Protein AF-A0A382Q8M5-F1 (afdb_monomer_lite)

Foldseek 3Di:
DQLLVVQVVVQQPPPVDPDGLVRDPDPQSVVSVVVSVPDHSCVCVLAQEAEQALDPVSQDQRGQYEYEHADACPDPRNVCLLPPVSLVSHNYYHYPDPVRVVRSCVPNVHDD

Secondary structure (DSSP, 8-state):
--HHHHHHHHHHH--SSSS-TTT--SHHHHHHHHHHHHS-GGGGTTEEEEES---GGG--TTSEEEEEE-S-TTSGGGGGGG-HHHHTT-SEEEESSHHHHHHHHHHH----

Sequence (112 aa):
VEEKSRILKKVNDDQSRPVSFNDSFGGSENQLRLLLKYLPDESFKNINLILNNANHDLIEKDKINILWMHHFVNQKEAQNLGLKDFVQKLDHIVFNSNWNWKKHIDQFEIPK

Radius of gyration: 13.57 Å; chains: 1; bounding box: 30×27×36 Å

pLDDT: mean 94.88, std 5.0, range [61.59, 98.5]

Organism: NCBI:txid408172

Structure (mmCIF, N/CA/C/O backbone):
data_AF-A0A382Q8M5-F1
#
_entry.id   AF-A0A382Q8M5-F1
#
loop_
_atom_site.group_PDB
_atom_site.id
_atom_site.type_symbol
_atom_site.label_atom_id
_atom_site.label_alt_id
_atom_site.label_comp_id
_atom_site.label_asym_id
_atom_site.label_entity_id
_atom_site.label_seq_id
_atom_site.pdbx_PDB_ins_code
_atom_site.Cartn_x
_atom_site.Cartn_y
_atom_site.Cartn_z
_atom_site.occupancy
_atom_site.B_iso_or_equiv
_atom_site.auth_seq_id
_atom_site.auth_comp_id
_atom_site.auth_asym_id
_atom_site.auth_atom_id
_atom_site.pdbx_PDB_model_num
ATOM 1 N N . VAL A 1 1 ? -9.535 -6.138 18.084 1.00 61.59 1 VAL A N 1
ATOM 2 C CA . VAL A 1 1 ? -8.317 -5.457 17.591 1.00 61.59 1 VAL A CA 1
ATOM 3 C C . VAL A 1 1 ? -8.792 -4.193 16.911 1.00 61.59 1 VAL A C 1
ATOM 5 O O . VAL A 1 1 ? -9.708 -4.306 16.112 1.00 61.59 1 VAL A O 1
ATOM 8 N N . GLU A 1 2 ? -8.260 -3.030 17.273 1.00 91.50 2 GLU A N 1
ATOM 9 C CA . GLU A 1 2 ? -8.557 -1.775 16.566 1.00 91.50 2 GLU A CA 1
ATOM 10 C C . GLU A 1 2 ? -7.888 -1.820 15.185 1.00 91.50 2 GLU A C 1
ATOM 12 O O . GLU A 1 2 ? -6.680 -2.071 15.083 1.00 91.50 2 GLU A O 1
ATOM 17 N N . GLU A 1 3 ? -8.660 -1.644 14.114 1.00 96.06 3 GLU A N 1
ATOM 18 C CA . GLU A 1 3 ? -8.180 -1.805 12.738 1.00 96.06 3 GLU A CA 1
ATOM 19 C C . GLU A 1 3 ? -7.101 -0.771 12.388 1.00 96.06 3 GLU A C 1
ATOM 21 O O . GLU A 1 3 ? -6.101 -1.116 11.752 1.00 96.06 3 GLU A O 1
ATOM 26 N N . LYS A 1 4 ? -7.224 0.466 12.881 1.00 96.38 4 LYS A N 1
ATOM 27 C CA . LYS A 1 4 ? -6.189 1.502 12.746 1.00 96.38 4 LYS A CA 1
ATOM 28 C C . LYS A 1 4 ? -4.864 1.063 13.360 1.00 96.38 4 LYS A C 1
ATOM 30 O O . LYS A 1 4 ? -3.816 1.224 12.737 1.00 96.38 4 LYS A O 1
ATOM 35 N N . SER A 1 5 ? -4.902 0.469 14.552 1.00 96.25 5 SER A N 1
ATOM 36 C CA . SER A 1 5 ? -3.712 -0.026 15.251 1.00 96.25 5 SER A CA 1
ATOM 37 C C . SER A 1 5 ? -3.049 -1.179 14.488 1.00 96.25 5 SER A C 1
ATOM 39 O O . SER A 1 5 ? -1.822 -1.238 14.408 1.00 96.25 5 SER A O 1
ATOM 41 N N . ARG A 1 6 ? -3.837 -2.053 13.839 1.00 95.44 6 ARG A N 1
ATOM 42 C CA . ARG A 1 6 ? -3.317 -3.103 12.943 1.00 95.44 6 ARG A CA 1
ATOM 43 C C . ARG A 1 6 ? -2.577 -2.511 11.739 1.00 95.44 6 ARG A C 1
ATOM 45 O O . ARG A 1 6 ? -1.470 -2.955 11.434 1.00 95.44 6 ARG A O 1
ATOM 52 N N . ILE A 1 7 ? -3.158 -1.505 11.082 1.00 95.88 7 ILE A N 1
ATOM 53 C CA . ILE A 1 7 ? -2.533 -0.823 9.937 1.00 95.88 7 ILE A CA 1
ATOM 54 C C . ILE A 1 7 ? -1.240 -0.121 10.371 1.00 95.88 7 ILE A C 1
ATOM 56 O O . ILE A 1 7 ? -0.208 -0.289 9.723 1.00 95.88 7 ILE A O 1
ATOM 60 N N . LEU A 1 8 ? -1.269 0.611 11.492 1.00 95.75 8 LEU A N 1
ATOM 61 C CA . LEU A 1 8 ? -0.094 1.295 12.041 1.00 95.75 8 LEU A CA 1
ATOM 62 C C . LEU A 1 8 ? 1.037 0.324 12.368 1.00 95.75 8 LEU A C 1
ATOM 64 O O . LEU A 1 8 ? 2.183 0.577 12.004 1.00 95.75 8 LEU A O 1
ATOM 68 N N . LYS A 1 9 ? 0.721 -0.806 13.008 1.00 95.06 9 LYS A N 1
ATOM 69 C CA . LYS A 1 9 ? 1.707 -1.851 13.290 1.00 95.06 9 LYS A CA 1
ATOM 70 C C . LYS A 1 9 ? 2.389 -2.316 12.001 1.00 95.06 9 LYS A C 1
ATOM 72 O O . LYS A 1 9 ? 3.609 -2.356 11.943 1.00 95.06 9 LYS A O 1
ATOM 77 N N . LYS A 1 10 ? 1.617 -2.578 10.945 1.00 93.44 10 LYS A N 1
ATOM 78 C CA . LYS A 1 10 ? 2.142 -3.039 9.653 1.00 93.44 10 LYS A CA 1
ATOM 79 C C . LYS A 1 10 ? 3.104 -2.042 9.004 1.00 93.44 10 LYS A C 1
ATOM 81 O O . LYS A 1 10 ? 4.177 -2.437 8.566 1.00 93.44 10 LYS A O 1
ATOM 86 N N . VAL A 1 11 ? 2.747 -0.756 8.961 1.00 94.62 11 VAL A N 1
ATOM 87 C CA . VAL A 1 11 ? 3.626 0.269 8.366 1.00 94.62 11 VAL A CA 1
ATOM 88 C C . VAL A 1 11 ? 4.842 0.595 9.234 1.00 94.62 11 VAL A C 1
ATOM 90 O O . VAL A 1 11 ? 5.855 1.034 8.695 1.00 94.62 11 VAL A O 1
ATOM 93 N N . ASN A 1 12 ? 4.766 0.379 10.548 1.00 94.69 12 ASN A N 1
ATOM 94 C CA . ASN A 1 12 ? 5.901 0.536 11.461 1.00 94.69 12 ASN A CA 1
ATOM 95 C C . ASN A 1 12 ? 6.872 -0.648 11.391 1.00 94.69 12 ASN A C 1
ATOM 97 O O . ASN A 1 12 ? 8.083 -0.450 11.464 1.00 94.69 12 ASN A O 1
ATOM 101 N N . ASP A 1 13 ? 6.345 -1.859 11.212 1.00 93.62 13 ASP A N 1
ATOM 102 C CA . ASP A 1 13 ? 7.136 -3.083 11.086 1.00 93.62 13 ASP A CA 1
ATOM 103 C C . ASP A 1 13 ? 7.824 -3.192 9.708 1.00 93.62 13 ASP A C 1
ATOM 105 O O . ASP A 1 13 ? 8.772 -3.959 9.550 1.00 93.62 13 ASP A O 1
ATOM 109 N N . ASP A 1 14 ? 7.394 -2.410 8.710 1.00 90.56 14 ASP A N 1
ATOM 110 C CA . ASP A 1 14 ? 8.028 -2.366 7.390 1.00 90.56 14 ASP A CA 1
ATOM 111 C C . ASP A 1 14 ? 9.385 -1.638 7.412 1.00 90.56 14 ASP A C 1
ATOM 113 O O . ASP A 1 14 ? 9.459 -0.409 7.313 1.00 90.56 14 ASP A O 1
ATOM 117 N N . GLN A 1 15 ? 10.454 -2.436 7.471 1.00 89.50 15 GLN A N 1
ATOM 118 C CA . GLN A 1 15 ? 11.859 -2.013 7.423 1.00 89.50 15 GLN A CA 1
ATOM 119 C C . GLN A 1 15 ? 12.460 -2.032 6.006 1.00 89.50 15 GLN A C 1
ATOM 121 O O . GLN A 1 15 ? 13.673 -1.914 5.841 1.00 89.50 15 GLN A O 1
ATOM 126 N N . SER A 1 16 ? 11.649 -2.224 4.959 1.00 88.25 16 SER A N 1
ATOM 127 C CA . SER A 1 16 ? 12.167 -2.226 3.585 1.00 88.25 16 SER A CA 1
ATOM 128 C C . SER A 1 16 ? 12.619 -0.833 3.134 1.00 88.25 16 SER A C 1
ATOM 130 O O . SER A 1 16 ? 13.558 -0.724 2.343 1.00 88.25 16 SER A O 1
ATOM 132 N N . ARG A 1 17 ? 12.005 0.223 3.677 1.00 86.50 17 ARG A N 1
ATOM 133 C CA . ARG A 1 17 ? 12.266 1.623 3.320 1.00 86.50 17 ARG A CA 1
ATOM 134 C C . ARG A 1 17 ? 13.493 2.184 4.057 1.00 86.50 17 ARG A C 1
ATOM 136 O O . ARG A 1 17 ? 13.757 1.780 5.186 1.00 86.50 17 ARG A O 1
ATOM 143 N N . PRO A 1 18 ? 14.213 3.168 3.479 1.00 88.12 18 PRO A N 1
ATOM 144 C CA . PRO A 1 18 ? 15.391 3.771 4.117 1.00 88.12 18 PRO A CA 1
ATOM 145 C C . PRO A 1 18 ? 15.117 4.510 5.436 1.00 88.12 18 PRO A C 1
ATOM 147 O O . PRO A 1 18 ? 16.028 4.677 6.241 1.00 88.12 18 PRO A O 1
ATOM 150 N N . VAL A 1 19 ? 13.887 4.993 5.636 1.00 91.44 19 VAL A N 1
ATOM 151 C CA . VAL A 1 19 ? 13.457 5.721 6.838 1.00 91.44 19 VAL A CA 1
ATOM 152 C C . VAL A 1 19 ? 12.202 5.048 7.379 1.00 91.44 19 VAL A C 1
ATOM 154 O O . VAL A 1 19 ? 11.293 4.725 6.609 1.00 91.44 19 VAL A O 1
ATOM 157 N N . SER A 1 20 ? 12.153 4.841 8.698 1.00 92.81 20 SER A N 1
ATOM 158 C CA . SER A 1 20 ? 11.000 4.242 9.371 1.00 92.81 20 SER A CA 1
ATOM 159 C C . SER A 1 20 ? 9.744 5.098 9.165 1.00 92.81 20 SER A C 1
ATOM 161 O O . SER A 1 20 ? 9.827 6.312 8.968 1.00 92.81 20 SER A O 1
ATOM 163 N N . PHE A 1 21 ? 8.555 4.493 9.244 1.00 94.81 21 PHE A N 1
ATOM 164 C CA . PHE A 1 21 ? 7.314 5.268 9.161 1.00 94.81 21 PHE A CA 1
ATOM 165 C C . PHE A 1 21 ? 7.249 6.358 10.238 1.00 94.81 21 PHE A C 1
ATOM 167 O O . PHE A 1 21 ? 6.878 7.486 9.929 1.00 94.81 21 PHE A O 1
ATOM 174 N N . ASN A 1 22 ? 7.641 6.048 11.477 1.00 93.88 22 ASN A N 1
ATOM 175 C CA . ASN A 1 22 ? 7.571 6.984 12.602 1.00 93.88 22 ASN A CA 1
ATOM 176 C C . ASN A 1 22 ? 8.482 8.204 12.427 1.00 93.88 22 ASN A C 1
ATOM 178 O O . ASN A 1 22 ? 8.089 9.299 12.825 1.00 93.88 22 ASN A O 1
ATOM 182 N N . ASP A 1 23 ? 9.633 8.024 11.780 1.00 94.69 23 ASP A N 1
ATOM 183 C CA . ASP A 1 23 ? 10.604 9.096 11.540 1.00 94.69 23 ASP A CA 1
ATOM 184 C C . ASP A 1 23 ? 10.397 9.789 10.180 1.00 94.69 23 ASP A C 1
ATOM 186 O O . ASP A 1 23 ? 10.992 10.831 9.903 1.00 94.69 23 ASP A O 1
ATOM 190 N N . SER A 1 24 ? 9.539 9.231 9.320 1.00 93.88 24 SER A N 1
ATOM 191 C CA . SER A 1 24 ? 9.210 9.786 8.008 1.00 93.88 24 SER A CA 1
ATOM 192 C C . SER A 1 24 ? 7.961 10.670 8.061 1.00 93.88 24 SER A C 1
ATOM 194 O O . SER A 1 24 ? 6.861 10.248 8.433 1.00 93.88 24 SER A O 1
ATOM 196 N N . PHE A 1 25 ? 8.120 11.915 7.609 1.00 94.31 25 PHE A N 1
ATOM 197 C CA . PHE A 1 25 ? 7.050 12.909 7.456 1.00 94.31 25 PHE A CA 1
ATOM 198 C C . PHE A 1 25 ? 6.854 13.304 5.987 1.00 94.31 25 PHE A C 1
ATOM 200 O O . PHE A 1 25 ? 6.498 14.442 5.677 1.00 94.31 25 PHE A O 1
ATOM 207 N N . GLY A 1 26 ? 7.105 12.357 5.078 1.00 92.88 26 GLY A N 1
ATOM 208 C CA . GLY A 1 26 ? 6.833 12.505 3.654 1.00 92.88 26 GLY A CA 1
ATOM 209 C C . GLY A 1 26 ? 5.340 12.625 3.334 1.00 92.88 26 GLY A C 1
ATOM 210 O O . GLY A 1 26 ? 4.464 12.493 4.194 1.00 92.88 26 GLY A O 1
ATOM 211 N N . GLY A 1 27 ? 5.039 12.884 2.058 1.00 93.62 27 GLY A N 1
ATOM 212 C CA . GLY A 1 27 ? 3.663 13.052 1.581 1.00 93.62 27 GLY A CA 1
ATOM 213 C C . GLY A 1 27 ? 2.783 11.824 1.840 1.00 93.62 27 GLY A C 1
ATOM 214 O O . GLY A 1 27 ? 1.688 11.970 2.379 1.00 93.62 27 GLY A O 1
ATOM 215 N N . SER A 1 28 ?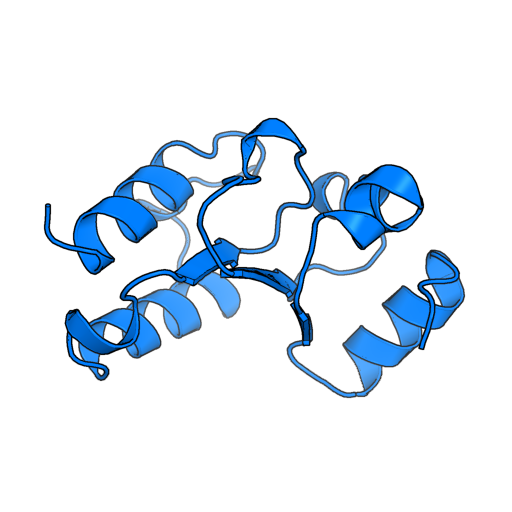 3.278 10.624 1.524 1.00 94.62 28 SER A N 1
ATOM 216 C CA . SER A 1 28 ? 2.577 9.352 1.753 1.00 94.62 28 SER A CA 1
ATOM 217 C C . SER A 1 28 ? 2.268 9.108 3.225 1.00 94.62 28 SER A C 1
ATOM 219 O O . SER A 1 28 ? 1.139 8.782 3.587 1.00 94.62 28 SER A O 1
ATOM 221 N N . GLU A 1 29 ? 3.259 9.301 4.090 1.00 96.06 29 GLU A N 1
ATOM 222 C CA . GLU A 1 29 ? 3.148 9.034 5.516 1.00 96.06 29 GLU A CA 1
ATOM 223 C C . GLU A 1 29 ? 2.183 10.013 6.183 1.00 96.06 29 GLU A C 1
ATOM 225 O O . GLU A 1 29 ? 1.328 9.607 6.972 1.00 96.06 29 GLU A O 1
ATOM 230 N N . ASN A 1 30 ? 2.247 11.296 5.818 1.00 96.69 30 ASN A N 1
ATOM 231 C CA . ASN A 1 30 ? 1.300 12.290 6.313 1.00 96.69 30 ASN A CA 1
ATOM 232 C C . ASN A 1 30 ? -0.121 12.034 5.809 1.00 96.69 30 ASN A C 1
ATOM 234 O O . ASN A 1 30 ? -1.062 12.154 6.592 1.00 96.69 30 ASN A O 1
ATOM 238 N N . GLN A 1 31 ? -0.301 11.632 4.548 1.00 96.31 31 GLN A N 1
ATOM 239 C CA . GLN A 1 31 ? -1.626 11.264 4.043 1.00 96.31 31 GLN A CA 1
ATOM 240 C C . GLN A 1 31 ? -2.206 10.056 4.786 1.00 96.31 31 GLN A C 1
ATOM 242 O O . GLN A 1 31 ? -3.373 10.103 5.173 1.00 96.31 31 GLN A O 1
ATOM 247 N N . LEU A 1 32 ? -1.406 9.022 5.073 1.00 97.12 32 LEU A N 1
ATOM 248 C CA . LEU A 1 32 ? -1.863 7.890 5.883 1.00 97.12 32 LEU A CA 1
ATOM 249 C C . LEU A 1 32 ? -2.240 8.330 7.307 1.00 97.12 32 LEU A C 1
ATOM 251 O O . LEU A 1 32 ? -3.307 7.963 7.796 1.00 97.12 32 LEU A O 1
ATOM 255 N N . ARG A 1 33 ? -1.421 9.167 7.963 1.00 97.31 33 ARG A N 1
ATOM 256 C CA . ARG A 1 33 ? -1.748 9.713 9.296 1.00 97.31 33 ARG A CA 1
ATOM 257 C C . ARG A 1 33 ? -3.066 10.484 9.293 1.00 97.31 33 ARG A C 1
ATOM 259 O O . ARG A 1 33 ? -3.875 10.307 10.200 1.00 97.31 33 ARG A O 1
ATOM 266 N N . LEU A 1 34 ? -3.301 11.322 8.282 1.00 97.50 34 LEU A N 1
ATOM 267 C CA . LEU A 1 34 ? -4.545 12.084 8.153 1.00 97.50 34 LEU A CA 1
ATOM 268 C C . LEU A 1 34 ? -5.743 11.161 7.892 1.00 97.50 34 LEU A C 1
ATOM 270 O O . LEU A 1 34 ? -6.779 11.334 8.529 1.00 97.50 34 LEU A O 1
ATOM 274 N N . LEU A 1 35 ? -5.593 10.146 7.035 1.00 97.00 35 LEU A N 1
ATOM 275 C CA . LEU A 1 35 ? -6.635 9.147 6.781 1.00 97.00 35 LEU A CA 1
ATOM 276 C C . LEU A 1 35 ? -7.066 8.453 8.084 1.00 97.00 35 LEU A C 1
ATOM 278 O O . LE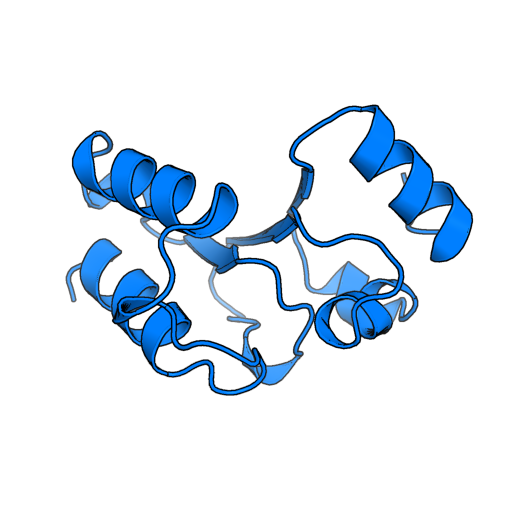U A 1 35 ? -8.253 8.415 8.403 1.00 97.00 35 LEU A O 1
ATOM 282 N N . LEU A 1 36 ? -6.099 7.971 8.871 1.00 96.88 36 LEU A N 1
ATOM 283 C CA . LEU A 1 36 ? -6.354 7.306 10.153 1.00 96.88 36 LEU A CA 1
ATOM 284 C C . LEU A 1 36 ? -6.910 8.265 11.220 1.00 96.88 36 LEU A C 1
ATOM 286 O O . LEU A 1 36 ? -7.673 7.841 12.091 1.00 96.88 36 LEU A O 1
ATOM 290 N N . LYS A 1 37 ? -6.549 9.553 11.165 1.00 97.69 37 LYS A N 1
ATOM 291 C CA . LYS A 1 37 ? -7.067 10.588 12.072 1.00 97.69 37 LYS A CA 1
ATOM 292 C C . LYS A 1 37 ? -8.544 10.888 11.816 1.00 97.69 37 LYS A C 1
ATOM 294 O O . LYS A 1 37 ? -9.290 11.041 12.778 1.00 97.69 37 LYS A O 1
ATOM 299 N N . TYR A 1 38 ? -8.948 11.012 10.552 1.00 98.06 38 TYR A N 1
ATOM 300 C CA . TYR A 1 38 ? -10.268 11.542 10.196 1.00 98.06 38 TYR A CA 1
ATOM 301 C C . TYR A 1 38 ? -11.328 10.482 9.903 1.00 98.06 38 TYR A C 1
ATOM 303 O O . TYR A 1 38 ? -12.508 10.762 10.096 1.00 98.06 38 TYR A O 1
ATOM 311 N N . LEU A 1 39 ? -10.951 9.278 9.467 1.00 97.38 39 LEU A N 1
ATOM 312 C CA . LEU A 1 39 ? -11.911 8.185 9.306 1.00 97.38 39 LEU A CA 1
ATOM 313 C C . LEU A 1 39 ? -12.097 7.427 10.620 1.00 97.38 39 LEU A C 1
ATOM 315 O O . LEU A 1 39 ? -11.127 7.275 11.362 1.00 97.38 39 LEU A O 1
ATOM 319 N N . PRO A 1 40 ? -13.302 6.930 10.932 1.00 97.50 40 PRO A N 1
ATOM 320 C CA . PRO A 1 40 ? -13.503 6.080 12.098 1.00 97.50 40 PRO A CA 1
ATOM 321 C C . PRO A 1 40 ? -12.899 4.674 11.881 1.00 97.50 40 PRO A C 1
ATOM 323 O O . PRO A 1 40 ? -12.496 4.329 10.771 1.00 97.50 40 PRO A O 1
ATOM 326 N N . ASP A 1 41 ? -12.742 3.884 12.949 1.00 97.06 41 ASP A N 1
ATOM 327 C CA . ASP A 1 41 ? -12.031 2.588 12.891 1.00 97.06 41 ASP A CA 1
ATOM 328 C C . ASP A 1 41 ? -12.772 1.564 12.015 1.00 97.06 41 ASP A C 1
ATOM 330 O O . ASP A 1 41 ? -12.156 0.846 11.227 1.00 97.06 41 ASP A O 1
ATOM 334 N N . GLU A 1 42 ? -14.107 1.572 12.060 1.00 97.00 42 GLU A N 1
ATOM 335 C CA . GLU A 1 42 ? -14.963 0.691 11.268 1.00 97.00 42 GLU A CA 1
ATOM 336 C C . GLU A 1 42 ? -14.803 0.868 9.754 1.00 97.00 42 GLU A C 1
ATOM 338 O O . GLU A 1 42 ? -15.037 -0.087 9.011 1.00 97.00 42 GLU A O 1
ATOM 343 N N . SER A 1 43 ? -14.336 2.035 9.290 1.00 96.88 43 SER A N 1
ATOM 344 C CA . SER A 1 43 ? -14.034 2.275 7.873 1.00 96.88 43 SER A CA 1
ATOM 345 C C . SER A 1 43 ? -12.936 1.357 7.340 1.00 96.88 43 SER A C 1
ATOM 347 O O . SER A 1 43 ? -12.834 1.169 6.133 1.00 96.88 43 SER A O 1
ATOM 349 N N . PHE A 1 44 ? -12.115 0.784 8.223 1.00 97.06 44 PHE A N 1
ATOM 350 C CA . PHE A 1 44 ? -11.017 -0.116 7.873 1.00 97.06 44 PHE A CA 1
ATOM 351 C C . PHE A 1 44 ? -11.371 -1.596 8.082 1.00 97.06 44 PHE A C 1
ATOM 353 O O . PHE A 1 44 ? -10.527 -2.476 7.879 1.00 97.06 44 PHE A O 1
ATOM 360 N N . LYS A 1 45 ? -12.618 -1.903 8.464 1.00 96.75 45 LYS A N 1
ATOM 361 C CA . LYS A 1 45 ? -13.082 -3.280 8.637 1.00 96.75 45 LYS A CA 1
ATOM 362 C C . LYS A 1 45 ? -12.951 -4.045 7.320 1.00 96.75 45 LYS A C 1
ATOM 364 O O . LYS A 1 45 ? -13.393 -3.585 6.275 1.00 96.75 45 LYS A O 1
ATOM 369 N N . ASN A 1 46 ? -12.361 -5.239 7.389 1.00 96.94 46 ASN A N 1
ATOM 370 C CA . ASN A 1 46 ? -12.079 -6.111 6.239 1.00 96.94 46 ASN A CA 1
ATOM 371 C C . ASN A 1 46 ? -11.141 -5.513 5.174 1.00 96.94 46 ASN A C 1
ATOM 373 O O . ASN A 1 46 ? -10.962 -6.137 4.135 1.00 96.94 46 ASN A O 1
ATOM 377 N N . ILE A 1 47 ? -10.510 -4.360 5.416 1.00 97.56 47 ILE A N 1
ATOM 378 C CA . ILE A 1 47 ? -9.560 -3.748 4.481 1.00 97.56 47 ILE A CA 1
ATOM 379 C C . ILE A 1 47 ? -8.137 -4.049 4.935 1.00 97.56 47 ILE A C 1
ATOM 381 O O . ILE A 1 47 ? -7.763 -3.794 6.078 1.00 97.56 47 ILE A O 1
ATOM 385 N N . ASN A 1 48 ? -7.305 -4.545 4.032 1.00 97.62 48 ASN A N 1
ATOM 386 C CA . ASN A 1 48 ? -5.864 -4.551 4.191 1.00 97.62 48 ASN A CA 1
ATOM 387 C C . ASN A 1 48 ? -5.261 -3.395 3.384 1.00 97.62 48 ASN A C 1
ATOM 389 O O . ASN A 1 48 ? -5.073 -3.505 2.174 1.00 97.62 48 ASN A O 1
ATOM 393 N N . LEU A 1 49 ? -4.976 -2.283 4.063 1.00 97.94 49 LEU A N 1
ATOM 394 C CA . LEU A 1 49 ? -4.343 -1.119 3.455 1.00 97.94 49 LEU A CA 1
ATOM 395 C C . LEU A 1 49 ? -2.819 -1.267 3.505 1.00 97.94 49 LEU A C 1
ATOM 397 O O . LEU A 1 49 ? -2.228 -1.302 4.585 1.00 97.94 49 LEU A O 1
ATOM 401 N N . ILE A 1 50 ? -2.193 -1.317 2.333 1.00 97.44 50 ILE A N 1
ATOM 402 C CA . ILE A 1 50 ? -0.748 -1.449 2.158 1.00 97.44 50 ILE A CA 1
ATOM 403 C C . ILE A 1 50 ? -0.211 -0.133 1.594 1.00 97.44 50 ILE A C 1
ATOM 405 O O . ILE A 1 50 ? -0.677 0.329 0.555 1.00 97.44 50 ILE A O 1
ATOM 409 N N . LEU A 1 51 ? 0.769 0.481 2.257 1.00 97.31 51 LEU A N 1
ATOM 410 C CA . LEU A 1 51 ? 1.383 1.727 1.797 1.00 97.31 51 LEU A CA 1
ATOM 411 C C . LEU A 1 51 ? 2.684 1.424 1.045 1.00 97.31 51 LEU A C 1
ATOM 413 O O . LEU A 1 51 ? 3.604 0.870 1.635 1.00 97.31 51 LEU A O 1
ATOM 417 N N . ASN A 1 52 ? 2.773 1.829 -0.226 1.00 96.50 52 ASN A N 1
ATOM 418 C CA . ASN A 1 52 ? 4.007 1.887 -1.029 1.00 96.50 52 ASN A CA 1
ATOM 419 C C . ASN A 1 52 ? 4.821 0.592 -1.213 1.00 96.50 52 ASN A C 1
ATOM 421 O O . ASN A 1 52 ? 5.900 0.657 -1.798 1.00 96.50 52 ASN A O 1
ATOM 425 N N . ASN A 1 53 ? 4.337 -0.565 -0.758 1.00 96.31 53 ASN A N 1
ATOM 426 C CA . ASN A 1 53 ? 5.133 -1.786 -0.723 1.00 96.31 53 ASN A CA 1
ATOM 427 C C . ASN A 1 53 ? 4.407 -2.981 -1.341 1.00 96.31 53 ASN A C 1
ATOM 429 O O . ASN A 1 53 ? 3.474 -3.531 -0.763 1.00 96.31 53 ASN A O 1
ATOM 433 N N . ALA A 1 54 ? 4.859 -3.402 -2.520 1.00 96.56 54 ALA A N 1
ATOM 434 C CA . ALA A 1 54 ? 4.338 -4.547 -3.250 1.00 96.56 54 ALA A CA 1
ATOM 435 C C . ALA A 1 54 ? 4.926 -5.884 -2.740 1.00 96.56 54 ALA A C 1
ATOM 437 O O . ALA A 1 54 ? 5.311 -6.746 -3.522 1.00 96.56 54 ALA A O 1
ATOM 438 N N . ASN A 1 55 ? 5.046 -6.087 -1.426 1.00 96.12 55 ASN A N 1
ATOM 439 C CA . ASN A 1 55 ? 5.567 -7.340 -0.871 1.00 96.12 55 ASN A CA 1
ATOM 440 C C . ASN A 1 55 ? 4.442 -8.378 -0.678 1.00 96.12 55 ASN A C 1
ATOM 442 O O . ASN A 1 55 ? 3.394 -8.074 -0.107 1.00 96.12 55 ASN A O 1
ATOM 446 N N . HIS A 1 56 ? 4.669 -9.620 -1.123 1.00 96.00 56 HIS A N 1
ATOM 447 C CA . HIS A 1 56 ? 3.749 -10.746 -0.938 1.00 96.00 56 HIS A CA 1
ATOM 448 C C . HIS A 1 56 ? 3.393 -11.009 0.532 1.00 96.00 56 HIS A C 1
ATOM 450 O O . HIS A 1 56 ? 2.254 -11.381 0.809 1.00 96.00 56 HIS A O 1
ATOM 456 N N . ASP A 1 57 ? 4.318 -10.764 1.463 1.00 95.38 57 ASP A N 1
ATOM 457 C CA . ASP A 1 57 ? 4.093 -10.961 2.903 1.00 95.38 57 ASP A CA 1
ATOM 458 C C . ASP A 1 57 ? 3.061 -9.980 3.481 1.00 95.38 57 ASP A C 1
ATOM 460 O O . ASP A 1 57 ? 2.525 -10.185 4.570 1.00 95.38 57 ASP A O 1
ATOM 464 N N . LEU A 1 58 ? 2.756 -8.903 2.750 1.00 95.62 58 LEU A N 1
ATOM 465 C CA . LEU A 1 58 ? 1.768 -7.909 3.148 1.00 95.62 58 LEU A CA 1
ATOM 466 C C . LEU A 1 58 ? 0.353 -8.265 2.681 1.00 95.62 58 LEU A C 1
ATOM 468 O O . LEU A 1 58 ? -0.571 -7.540 3.040 1.00 95.62 58 LEU A O 1
ATOM 472 N N . ILE A 1 59 ? 0.146 -9.347 1.931 1.00 97.19 59 ILE A N 1
ATOM 473 C CA . ILE A 1 59 ? -1.183 -9.778 1.481 1.00 97.19 59 ILE A CA 1
ATOM 474 C C . ILE A 1 59 ? -1.929 -10.500 2.610 1.00 97.19 59 ILE A C 1
ATOM 476 O O . ILE A 1 59 ? -1.394 -11.393 3.263 1.00 97.19 59 ILE A O 1
ATOM 480 N N . GLU A 1 60 ? -3.201 -10.152 2.810 1.00 96.38 60 GLU A N 1
ATOM 481 C CA . GLU A 1 60 ? -4.092 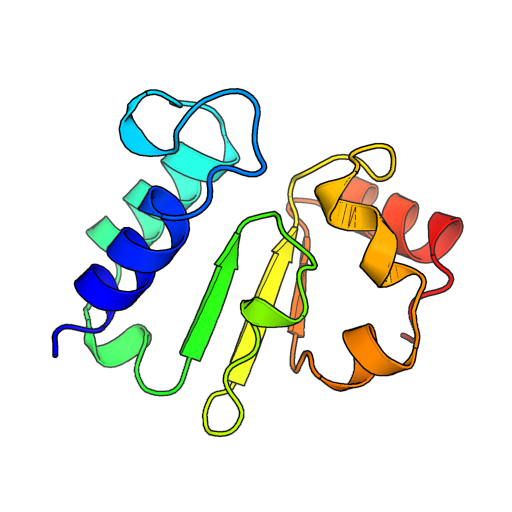-10.796 3.780 1.00 96.38 60 GLU A CA 1
ATOM 482 C C . GLU A 1 60 ? -5.232 -11.494 3.024 1.00 96.38 60 GLU A C 1
ATOM 484 O O . GLU A 1 60 ? -6.010 -10.839 2.335 1.00 96.38 60 GLU A O 1
ATOM 489 N N . LYS A 1 61 ? -5.322 -12.829 3.126 1.00 95.25 61 LYS A N 1
ATOM 490 C CA . LYS A 1 61 ? -6.233 -13.653 2.301 1.00 95.25 61 LYS A CA 1
ATOM 491 C C . LYS A 1 61 ? -7.720 -13.362 2.525 1.00 95.25 61 LYS A C 1
ATOM 493 O O . LYS A 1 61 ? -8.496 -13.452 1.585 1.00 95.25 61 LYS A O 1
ATOM 498 N N . ASP A 1 62 ? -8.095 -13.007 3.750 1.00 95.88 62 ASP A N 1
ATOM 499 C CA . ASP A 1 62 ? -9.494 -12.817 4.157 1.00 95.88 62 ASP A CA 1
ATOM 500 C C . ASP A 1 62 ? -9.894 -11.328 4.223 1.00 95.88 62 ASP A C 1
ATOM 502 O O . ASP A 1 62 ? -10.841 -10.955 4.919 1.00 95.88 62 ASP A O 1
ATOM 506 N N . LYS A 1 63 ? -9.145 -10.452 3.539 1.00 97.12 63 LYS A N 1
ATOM 507 C CA . LYS A 1 63 ? -9.389 -9.004 3.484 1.00 97.12 63 LYS A CA 1
ATOM 508 C C . LYS A 1 63 ? -9.285 -8.476 2.055 1.00 97.12 63 LYS A C 1
ATOM 510 O O . LYS A 1 63 ? -8.600 -9.053 1.223 1.00 97.12 63 LYS A O 1
ATOM 515 N N . ILE A 1 64 ? -9.914 -7.327 1.820 1.00 98.31 64 ILE A N 1
ATOM 516 C CA . ILE A 1 64 ? -9.780 -6.539 0.593 1.00 98.31 64 ILE A CA 1
ATOM 517 C C . ILE A 1 64 ? -8.391 -5.891 0.600 1.00 98.31 64 ILE A C 1
ATOM 519 O O . ILE A 1 64 ? -8.125 -4.988 1.398 1.00 98.31 64 ILE A O 1
ATOM 523 N N . ASN A 1 65 ? -7.493 -6.367 -0.254 1.00 98.50 65 ASN A N 1
ATOM 524 C CA . ASN A 1 65 ? -6.117 -5.908 -0.380 1.00 98.50 65 ASN A CA 1
ATOM 525 C C . ASN A 1 65 ? -6.055 -4.647 -1.250 1.00 98.50 65 ASN A C 1
ATOM 527 O O . ASN A 1 65 ? -6.214 -4.702 -2.470 1.00 98.50 65 ASN A O 1
ATOM 531 N N . ILE A 1 66 ? -5.790 -3.505 -0.614 1.00 98.44 66 ILE A N 1
ATOM 532 C CA . ILE A 1 66 ? -5.648 -2.205 -1.274 1.00 98.44 66 ILE A CA 1
ATOM 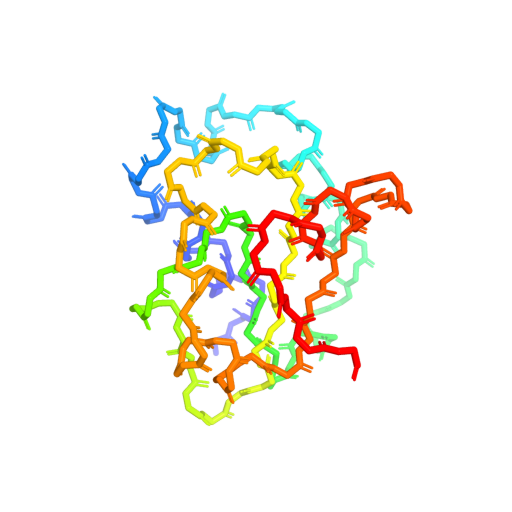533 C C . ILE A 1 66 ? -4.193 -1.757 -1.169 1.00 98.44 66 ILE A C 1
ATOM 535 O O . ILE A 1 66 ? -3.716 -1.425 -0.082 1.00 98.44 66 ILE A O 1
ATOM 539 N N . LEU A 1 67 ? -3.498 -1.689 -2.303 1.00 98.12 67 LEU A N 1
ATOM 540 C CA . LEU A 1 67 ? -2.179 -1.073 -2.389 1.00 9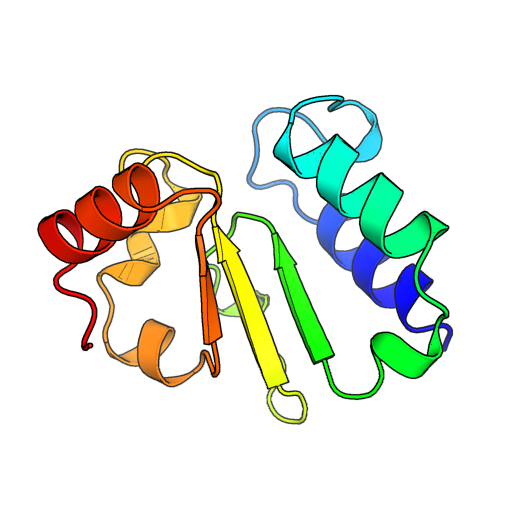8.12 67 LEU A CA 1
ATOM 541 C C . LEU A 1 67 ? -2.322 0.417 -2.702 1.00 98.12 67 LEU A C 1
ATOM 543 O O . LEU A 1 67 ? -2.754 0.797 -3.787 1.00 98.12 67 LEU A O 1
ATOM 547 N N . TRP A 1 68 ? -1.915 1.273 -1.772 1.00 97.81 68 TRP A N 1
ATOM 548 C CA . TRP A 1 68 ? -1.842 2.712 -1.984 1.00 97.81 68 TRP A CA 1
ATOM 549 C C . TRP A 1 68 ? -0.417 3.089 -2.398 1.00 97.81 68 TRP A C 1
ATOM 551 O O . TRP A 1 68 ? 0.489 3.168 -1.566 1.00 97.81 68 TRP A O 1
ATOM 561 N N . MET A 1 69 ? -0.214 3.273 -3.704 1.00 97.31 69 MET A N 1
ATOM 562 C CA . MET A 1 69 ? 1.092 3.446 -4.335 1.00 97.31 69 MET A CA 1
ATOM 563 C C . MET A 1 69 ? 1.377 4.917 -4.659 1.00 97.31 69 MET A C 1
ATOM 565 O O . MET A 1 69 ? 0.735 5.548 -5.500 1.00 97.31 69 MET A O 1
ATOM 569 N N . HIS A 1 70 ? 2.360 5.472 -3.958 1.00 96.25 70 HIS A N 1
ATOM 570 C CA . HIS A 1 70 ? 2.848 6.846 -4.104 1.00 96.25 70 HIS A CA 1
ATOM 571 C C . HIS A 1 70 ? 4.287 6.871 -4.600 1.00 96.25 70 HIS A C 1
ATOM 573 O O . HIS A 1 70 ? 4.699 7.862 -5.207 1.00 96.25 70 HIS A O 1
ATOM 579 N N . HIS A 1 71 ? 5.044 5.802 -4.326 1.00 94.88 71 HIS A N 1
ATOM 580 C CA . HIS A 1 71 ? 6.409 5.642 -4.804 1.00 94.88 71 HIS A CA 1
ATOM 581 C C . HIS A 1 71 ? 6.473 5.773 -6.327 1.00 94.88 71 HIS A C 1
ATOM 583 O O . HIS A 1 71 ? 5.495 5.568 -7.050 1.00 94.88 71 HIS A O 1
ATOM 589 N N . PHE A 1 72 ? 7.644 6.173 -6.815 1.00 95.00 72 PHE A N 1
ATOM 590 C CA . PHE A 1 72 ? 7.919 6.153 -8.242 1.00 95.00 72 PHE A CA 1
ATOM 591 C C . PHE A 1 72 ? 8.274 4.729 -8.687 1.00 95.00 72 PHE A C 1
ATOM 593 O O . PHE A 1 72 ? 8.764 3.927 -7.896 1.00 95.00 72 PHE A O 1
ATOM 600 N N . VAL A 1 73 ? 8.068 4.427 -9.968 1.00 96.00 73 VAL A N 1
ATOM 601 C CA . VAL A 1 73 ? 8.197 3.069 -10.527 1.00 96.00 73 VAL A CA 1
ATOM 602 C C . VAL A 1 73 ? 9.589 2.440 -10.386 1.00 96.00 73 VAL A C 1
ATOM 604 O O . VAL A 1 73 ? 9.734 1.233 -10.521 1.00 96.00 73 VAL A O 1
ATOM 607 N N . ASN A 1 74 ? 10.624 3.241 -10.129 1.00 95.19 74 ASN A N 1
ATOM 608 C CA . ASN A 1 74 ? 11.997 2.763 -9.962 1.00 95.19 74 ASN A CA 1
ATOM 609 C C . ASN A 1 74 ? 12.339 2.334 -8.525 1.00 95.19 74 ASN A C 1
ATOM 611 O O . ASN A 1 74 ? 13.459 1.887 -8.280 1.00 95.19 74 ASN A O 1
ATOM 615 N N . GLN A 1 75 ? 11.420 2.506 -7.573 1.00 94.62 75 GLN A N 1
ATOM 616 C CA . GLN A 1 75 ? 11.623 2.071 -6.196 1.00 94.62 75 GLN A CA 1
ATOM 617 C C . GLN A 1 75 ? 11.556 0.543 -6.121 1.00 94.62 75 GLN A C 1
ATOM 619 O O . GLN A 1 75 ? 10.708 -0.083 -6.760 1.00 94.62 75 GLN A O 1
ATOM 624 N N . LYS A 1 76 ? 12.444 -0.069 -5.328 1.00 95.00 76 LYS A N 1
ATOM 625 C CA . LYS A 1 76 ? 12.517 -1.535 -5.195 1.00 95.00 76 LYS A CA 1
ATOM 626 C C . LYS A 1 76 ? 11.191 -2.128 -4.708 1.00 95.00 76 LYS A C 1
ATOM 628 O O . LYS A 1 76 ? 10.792 -3.201 -5.141 1.00 95.00 76 LYS A O 1
ATOM 633 N N . GLU A 1 77 ? 10.474 -1.385 -3.873 1.00 95.56 77 GLU A N 1
ATOM 634 C CA . GLU A 1 77 ? 9.196 -1.767 -3.285 1.00 95.56 77 GLU A CA 1
ATOM 635 C C . GLU A 1 77 ? 8.061 -1.844 -4.317 1.00 95.56 77 GLU A C 1
ATOM 637 O O . GLU A 1 77 ? 7.031 -2.443 -4.030 1.00 95.56 77 GLU A O 1
ATOM 642 N N . ALA A 1 78 ? 8.226 -1.275 -5.516 1.00 96.31 78 ALA A N 1
ATOM 643 C CA . ALA A 1 78 ? 7.228 -1.335 -6.584 1.00 96.31 78 ALA A CA 1
ATOM 644 C C . ALA A 1 78 ? 7.430 -2.523 -7.544 1.00 96.31 78 ALA A C 1
ATOM 646 O O . ALA A 1 78 ? 6.531 -2.825 -8.321 1.00 96.31 78 ALA A O 1
ATOM 647 N N . GLN A 1 79 ? 8.578 -3.211 -7.505 1.00 95.62 79 GLN A N 1
ATOM 648 C CA . GLN A 1 79 ? 8.994 -4.156 -8.555 1.00 95.62 79 GLN A CA 1
ATOM 649 C C . GLN A 1 79 ? 8.017 -5.316 -8.778 1.00 95.62 79 GLN A C 1
ATOM 651 O O . GLN A 1 79 ? 7.764 -5.698 -9.921 1.00 95.62 79 GLN A O 1
ATOM 656 N N . ASN A 1 80 ? 7.415 -5.838 -7.708 1.00 96.88 80 ASN A N 1
ATOM 657 C CA . ASN A 1 80 ? 6.467 -6.948 -7.806 1.00 96.88 80 ASN A CA 1
ATOM 658 C C . ASN A 1 80 ? 5.144 -6.561 -8.486 1.00 96.88 80 ASN A C 1
ATOM 660 O O . ASN A 1 80 ? 4.357 -7.442 -8.811 1.00 96.88 80 ASN A O 1
ATOM 664 N N . LEU A 1 81 ? 4.894 -5.276 -8.770 1.00 96.94 81 LEU A N 1
ATOM 665 C CA . LEU A 1 81 ? 3.782 -4.882 -9.639 1.00 96.94 81 LEU A CA 1
ATOM 666 C C . LEU A 1 81 ? 3.942 -5.387 -11.079 1.00 96.94 81 LEU A C 1
ATOM 668 O O . LEU A 1 81 ? 2.942 -5.498 -11.778 1.00 96.94 81 LEU A O 1
ATOM 672 N N . GLY A 1 82 ? 5.160 -5.740 -11.505 1.00 95.56 82 GLY A N 1
ATOM 673 C CA . GLY A 1 82 ? 5.396 -6.443 -12.770 1.00 95.56 82 GLY A CA 1
ATOM 674 C C . GLY A 1 82 ? 5.069 -7.941 -12.725 1.00 95.56 82 GLY A C 1
ATOM 675 O O . GLY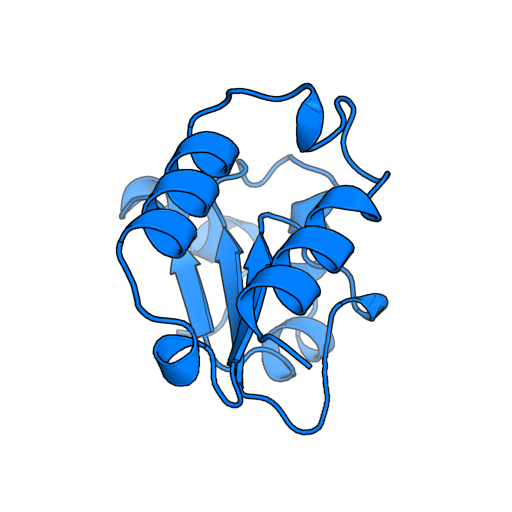 A 1 82 ? 5.168 -8.620 -13.744 1.00 95.56 82 GLY A O 1
ATOM 676 N N . LEU A 1 83 ? 4.700 -8.486 -11.560 1.00 96.12 83 LEU A N 1
ATOM 677 C CA . LEU A 1 83 ? 4.369 -9.898 -11.396 1.00 96.12 83 LEU A CA 1
ATOM 678 C C . LEU A 1 83 ? 2.852 -10.092 -11.397 1.00 96.12 83 LEU A C 1
ATOM 680 O O . LEU A 1 83 ? 2.133 -9.632 -10.507 1.00 96.12 83 LEU A O 1
ATOM 684 N N . LYS A 1 84 ? 2.356 -10.834 -12.391 1.00 94.19 84 LYS A N 1
ATOM 685 C CA . LYS A 1 84 ? 0.922 -11.108 -12.547 1.00 94.19 84 LYS A CA 1
ATOM 686 C C . LYS A 1 84 ? 0.317 -11.782 -11.313 1.00 94.19 84 LYS A C 1
ATOM 688 O O . LYS A 1 84 ? -0.804 -11.457 -10.936 1.00 94.19 84 LYS A O 1
ATOM 693 N N . ASP A 1 85 ? 1.042 -12.701 -10.682 1.00 94.94 85 ASP A N 1
ATOM 694 C CA . ASP A 1 85 ? 0.561 -13.436 -9.511 1.00 94.94 85 ASP A CA 1
ATOM 695 C C . ASP A 1 85 ? 0.481 -12.559 -8.248 1.00 94.94 85 ASP A C 1
ATOM 697 O O . ASP A 1 85 ? -0.310 -12.855 -7.353 1.00 94.94 85 ASP A O 1
ATOM 701 N N . PHE A 1 86 ? 1.285 -11.493 -8.156 1.00 96.81 86 PHE A N 1
ATOM 702 C CA . PHE A 1 86 ? 1.158 -10.484 -7.109 1.00 96.81 86 PHE A CA 1
ATOM 703 C C . PHE A 1 86 ? -0.049 -9.587 -7.372 1.00 96.81 86 PHE A C 1
ATOM 705 O O . PHE A 1 86 ? -0.910 -9.453 -6.506 1.00 96.81 86 PHE A O 1
ATOM 712 N N . VAL A 1 87 ? -0.155 -9.024 -8.581 1.00 96.44 87 VAL A N 1
ATOM 713 C CA . VAL A 1 87 ? -1.254 -8.117 -8.948 1.00 96.44 87 VAL A CA 1
ATOM 714 C C . VAL A 1 87 ? -2.616 -8.797 -8.795 1.00 96.44 87 VAL A C 1
ATOM 716 O O . VAL A 1 87 ? -3.545 -8.182 -8.290 1.00 96.44 87 VAL A O 1
ATOM 719 N N . GLN A 1 88 ? -2.731 -10.084 -9.134 1.00 95.69 88 GLN A N 1
ATOM 720 C CA . GLN A 1 88 ? -3.962 -10.866 -8.951 1.00 95.69 88 GLN A CA 1
ATOM 721 C C . GLN A 1 88 ? -4.390 -11.058 -7.487 1.00 95.69 88 GLN A C 1
ATOM 723 O O . GLN A 1 88 ? -5.525 -11.458 -7.242 1.00 95.69 88 GLN A O 1
ATOM 728 N N . LYS A 1 89 ? -3.497 -10.820 -6.519 1.00 97.31 89 LYS A N 1
ATOM 729 C CA . LYS A 1 89 ? -3.801 -10.869 -5.080 1.00 97.31 89 LYS A CA 1
ATOM 730 C C . LYS A 1 89 ? -4.260 -9.513 -4.532 1.00 97.31 89 LYS A C 1
ATOM 732 O O . LYS A 1 89 ? -4.657 -9.446 -3.372 1.00 97.31 89 LYS A O 1
ATOM 737 N N . LEU A 1 90 ? -4.165 -8.444 -5.325 1.00 98.00 90 LEU A N 1
ATOM 738 C CA . LEU A 1 90 ? -4.668 -7.122 -4.974 1.00 98.00 90 LEU A CA 1
ATOM 739 C C . LEU A 1 90 ? -6.082 -6.943 -5.523 1.00 98.00 90 LEU A C 1
ATOM 741 O O . LEU A 1 90 ? -6.340 -7.221 -6.690 1.00 98.00 90 LEU A O 1
ATOM 745 N N . ASP A 1 91 ? -6.973 -6.404 -4.698 1.00 98.06 91 ASP A N 1
ATOM 746 C CA . ASP A 1 91 ? -8.313 -6.006 -5.129 1.00 98.06 91 ASP A CA 1
ATOM 747 C C . ASP A 1 91 ? -8.282 -4.613 -5.767 1.00 98.06 91 ASP A C 1
ATOM 749 O O . ASP A 1 91 ? -8.967 -4.346 -6.755 1.00 98.06 91 ASP A O 1
ATOM 753 N N . HIS A 1 92 ? -7.452 -3.717 -5.220 1.00 97.38 92 HIS A N 1
ATOM 754 C CA . HIS A 1 92 ? -7.307 -2.353 -5.715 1.00 97.38 92 HIS A CA 1
ATOM 755 C C . HIS A 1 92 ? -5.862 -1.858 -5.639 1.00 97.38 92 HIS A C 1
ATOM 757 O O . HIS A 1 92 ? -5.150 -2.092 -4.661 1.00 97.38 92 HIS A O 1
ATOM 763 N N . ILE A 1 93 ? -5.466 -1.076 -6.645 1.00 97.62 93 ILE A N 1
ATOM 764 C CA . ILE A 1 93 ? -4.268 -0.236 -6.601 1.00 97.62 93 ILE A CA 1
ATOM 765 C C . ILE A 1 93 ? -4.715 1.219 -6.723 1.00 97.62 93 ILE A C 1
ATOM 767 O O . ILE A 1 93 ? -5.315 1.617 -7.720 1.00 97.62 93 ILE A O 1
ATOM 771 N N . VAL A 1 94 ? -4.429 2.015 -5.699 1.00 97.38 94 VAL A N 1
ATOM 772 C CA . VAL A 1 94 ? -4.738 3.445 -5.659 1.00 97.38 94 VAL A CA 1
ATOM 773 C C . VAL A 1 94 ? -3.450 4.215 -5.885 1.00 97.38 94 VAL A C 1
ATOM 775 O O . VAL A 1 94 ? -2.492 4.056 -5.133 1.00 97.38 94 VAL A O 1
ATOM 778 N N . PHE A 1 95 ? -3.431 5.081 -6.893 1.00 96.19 95 PHE A N 1
ATOM 779 C CA . PHE A 1 95 ? -2.284 5.933 -7.195 1.00 96.19 95 PHE A CA 1
ATOM 780 C C . PHE A 1 95 ? -2.520 7.361 -6.707 1.00 96.19 95 PHE A C 1
ATOM 782 O O . PHE A 1 95 ? -3.647 7.852 -6.704 1.00 96.19 95 PHE A O 1
ATOM 789 N N . ASN A 1 96 ? -1.451 8.059 -6.327 1.00 92.62 96 ASN A N 1
ATOM 790 C CA . ASN A 1 96 ? -1.544 9.442 -5.841 1.00 92.62 96 ASN A CA 1
ATOM 791 C C . ASN A 1 96 ? -1.855 10.484 -6.938 1.00 92.62 96 ASN A C 1
ATOM 793 O O . ASN A 1 96 ? -2.129 11.641 -6.628 1.00 92.62 96 ASN A O 1
ATOM 797 N N . SER A 1 97 ? -1.781 10.104 -8.218 1.00 94.75 97 SER A N 1
ATOM 798 C CA . SER A 1 97 ? -2.108 10.963 -9.360 1.00 94.75 97 SER A CA 1
ATOM 799 C C . SER A 1 97 ? -2.289 10.150 -10.644 1.00 94.75 97 SER A C 1
ATOM 801 O O . SER A 1 97 ? -1.738 9.056 -10.782 1.00 94.75 97 SER A O 1
ATOM 803 N N . ASN A 1 98 ? -2.966 10.732 -11.641 1.00 96.44 98 ASN A N 1
ATOM 804 C CA . ASN A 1 98 ? -3.059 10.149 -12.987 1.00 96.44 98 ASN A CA 1
ATOM 805 C C . ASN A 1 98 ? -1.684 9.949 -13.640 1.00 96.44 98 ASN A C 1
ATOM 807 O O . ASN A 1 98 ? -1.488 9.003 -14.401 1.00 96.44 98 ASN A O 1
ATOM 811 N N . TRP A 1 99 ? -0.724 10.833 -13.353 1.00 96.62 99 TRP A N 1
ATOM 812 C CA . TRP A 1 99 ? 0.634 10.692 -13.870 1.00 96.62 99 TRP A CA 1
ATOM 813 C C . TRP A 1 99 ? 1.329 9.468 -13.269 1.00 96.62 99 TRP A C 1
ATOM 815 O O . TRP A 1 99 ? 1.903 8.674 -14.010 1.00 96.62 99 TRP A O 1
ATOM 825 N N . ASN A 1 100 ? 1.229 9.279 -11.949 1.00 95.62 100 ASN A N 1
ATOM 826 C CA . ASN A 1 100 ? 1.810 8.124 -11.267 1.00 95.62 100 ASN A CA 1
ATOM 827 C C . ASN A 1 100 ? 1.162 6.812 -11.743 1.00 95.62 100 ASN A C 1
ATOM 829 O O . ASN A 1 100 ? 1.889 5.881 -12.086 1.00 95.62 100 ASN A O 1
ATOM 833 N N . TRP A 1 101 ? -0.170 6.785 -11.885 1.00 96.38 101 TRP A N 1
ATOM 834 C CA . TRP A 1 101 ? -0.894 5.663 -12.493 1.00 96.38 101 TRP A CA 1
ATOM 835 C C . TRP A 1 101 ? -0.329 5.315 -13.871 1.00 96.38 101 TRP A C 1
ATOM 837 O O . TRP A 1 101 ? 0.116 4.191 -14.085 1.00 96.38 101 TRP A O 1
ATOM 847 N N . LYS A 1 102 ? -0.261 6.293 -14.786 1.00 96.25 102 LYS A N 1
ATOM 848 C CA . LYS A 1 102 ? 0.222 6.059 -16.152 1.00 96.25 102 LYS A CA 1
ATOM 849 C C . LYS A 1 102 ? 1.634 5.475 -16.162 1.00 96.25 102 LYS A C 1
ATOM 851 O O . LYS A 1 102 ? 1.891 4.528 -16.891 1.00 96.25 102 LYS A O 1
ATOM 856 N N . LYS A 1 103 ? 2.533 5.997 -15.322 1.00 96.75 103 LYS A N 1
ATOM 857 C CA . LYS A 1 103 ? 3.900 5.474 -15.220 1.00 96.75 103 LYS A CA 1
ATOM 858 C C . LYS A 1 103 ? 3.936 4.014 -14.777 1.00 96.75 103 LYS A C 1
ATOM 860 O O . LYS A 1 103 ? 4.714 3.260 -15.344 1.00 96.75 103 LYS A O 1
ATOM 865 N N . HIS A 1 104 ? 3.101 3.613 -13.820 1.00 96.50 104 HIS A N 1
ATOM 866 C CA . HIS A 1 104 ? 3.043 2.220 -13.371 1.00 96.50 104 HIS A CA 1
ATOM 867 C C . HIS A 1 104 ? 2.443 1.289 -14.422 1.00 96.50 104 HIS A C 1
ATOM 869 O O . HIS A 1 104 ? 2.998 0.217 -14.643 1.00 96.50 104 HIS A O 1
ATOM 875 N N . ILE A 1 105 ? 1.361 1.698 -15.095 1.00 94.75 105 ILE A N 1
ATOM 876 C CA . ILE A 1 105 ? 0.780 0.905 -16.188 1.00 94.75 105 ILE A CA 1
ATOM 877 C C . ILE A 1 105 ? 1.801 0.722 -17.317 1.00 94.75 105 ILE A C 1
ATOM 879 O O . ILE A 1 105 ? 2.001 -0.398 -17.771 1.00 94.75 105 ILE A O 1
ATOM 883 N N . ASP A 1 106 ? 2.473 1.800 -17.730 1.00 94.56 106 ASP A N 1
ATOM 884 C CA . ASP A 1 106 ? 3.459 1.759 -18.814 1.00 94.56 106 ASP A CA 1
ATOM 885 C C . ASP A 1 106 ? 4.696 0.913 -18.435 1.00 94.56 106 ASP A C 1
ATOM 887 O O . ASP A 1 106 ? 5.247 0.225 -19.287 1.00 94.56 106 ASP A O 1
ATOM 891 N N . GLN A 1 107 ? 5.148 0.960 -17.174 1.00 96.19 107 GLN A N 1
ATOM 892 C CA . GLN A 1 107 ? 6.359 0.259 -16.720 1.00 96.19 107 GLN A CA 1
ATOM 893 C C . GLN A 1 107 ? 6.137 -1.230 -16.429 1.00 96.19 107 GLN A C 1
ATOM 895 O O . GLN A 1 107 ? 7.027 -2.039 -16.685 1.00 96.19 107 GLN A O 1
ATOM 900 N N . PHE A 1 108 ? 5.010 -1.576 -15.805 1.00 95.94 108 PHE A N 1
ATOM 901 C CA . PHE A 1 108 ? 4.761 -2.915 -15.262 1.00 95.94 108 PHE A CA 1
ATOM 902 C C . PHE A 1 108 ? 3.693 -3.693 -16.036 1.00 95.94 108 PHE A C 1
ATOM 904 O O . PHE A 1 108 ? 3.405 -4.829 -15.676 1.00 95.94 108 PHE A O 1
ATOM 911 N N . GLU A 1 109 ? 3.095 -3.088 -17.066 1.00 92.12 109 GLU A N 1
ATOM 912 C CA . GLU A 1 109 ? 2.044 -3.697 -17.893 1.00 92.12 109 GLU A CA 1
ATOM 913 C C . GLU A 1 109 ? 0.858 -4.226 -17.061 1.00 92.12 109 GLU A C 1
ATOM 915 O O . GLU A 1 109 ? 0.244 -5.248 -17.373 1.00 92.12 109 GLU A O 1
ATOM 920 N N . ILE A 1 110 ? 0.529 -3.515 -15.975 1.00 86.81 110 ILE A N 1
ATOM 921 C CA . ILE A 1 110 ? -0.555 -3.886 -15.058 1.00 86.81 110 ILE A CA 1
ATOM 922 C C . ILE A 1 110 ? -1.882 -3.935 -15.845 1.00 86.81 110 ILE A C 1
ATOM 924 O O . ILE A 1 110 ? -2.209 -2.958 -16.532 1.00 86.81 110 ILE A O 1
ATOM 928 N N . PRO A 1 111 ? -2.666 -5.029 -15.749 1.00 79.56 111 PRO A N 1
ATOM 929 C CA . PRO A 1 111 ? -3.980 -5.121 -16.378 1.00 79.56 111 PRO A CA 1
ATOM 930 C C . PRO A 1 111 ? -4.904 -3.969 -15.957 1.00 79.56 111 PRO A C 1
ATOM 932 O O . PRO A 1 111 ? -4.892 -3.555 -14.797 1.00 79.56 111 PRO A O 1
ATOM 935 N N . LYS A 1 112 ? -5.689 -3.459 -16.911 1.00 66.31 112 LYS A N 1
ATOM 936 C CA . LYS A 1 112 ? -6.674 -2.391 -16.687 1.00 66.31 112 LYS A CA 1
ATOM 937 C C . LYS A 1 112 ? -8.007 -2.930 -16.197 1.00 66.31 112 LYS A C 1
ATOM 939 O O . LYS A 1 112 ? -8.400 -4.015 -16.681 1.00 66.31 112 LYS A O 1
#